Protein AF-A0A3B3ZI41-F1 (afdb_monomer)

pLDDT: mean 70.51, std 10.42, range [47.0, 86.56]

Foldseek 3Di:
DDDDDDDDDDDDDDDPFDPDDPPDDGDPDDPPPDDDDDDDDDDDPPPPPDDPCDVVNVVVVVVVVVVVVVVVVVVVVD

Sequence (78 aa):
ANMSDKGTVSPKEKEATEKRGRGRPRKQPQESSGSPTPKRPRGRPKGSKNKTTTKKEVEEKASKESSEEEEEEDEEEQ

Solvent-accessible surface area (backbone atoms only — not comparable to full-atom values): 5767 Å² total; per-residue (Å²): 135,85,82,79,92,79,80,93,76,87,89,75,85,86,72,101,76,82,89,69,62,91,93,58,88,83,75,79,85,72,79,81,91,60,80,82,74,81,80,76,80,80,75,80,63,90,84,68,81,75,73,80,76,46,72,64,59,54,50,52,48,54,56,47,57,56,50,55,55,56,54,55,55,59,63,74,75,111

InterPro domains:
  IPR000116 High mobility group protein HMGA [PR00930] (17-29)
  IPR000116 High mobility group protein HMGA [PR00930] (30-41)
  IPR000116 High mobility group protein HMGA [PR00930] (41-52)
  IPR000637 HMG-I/HMG-Y, DNA-binding, conserved site [PS00354] (16-27)
  IPR000637 HMG-I/HMG-Y, DNA-binding, conserved site [PS00354] (37-47)
  IPR017956 AT hook, DNA-binding motif [PF02178] (19-29)
  IPR017956 AT hook, DNA-binding motif [PF02178] (39-51)
  IPR017956 AT hook, DNA-binding motif [PR00929] (19-29)
  IPR017956 AT hook, DNA-binding motif [PR00929] (37-48)
  IPR017956 AT hook, DNA-binding motif [SM00384] (19-31)
  IPR017956 AT hook, DNA-binding motif [SM00384] (39-51)

Mean predicted aligned error: 20.03 Å

Structure (mmCIF, N/CA/C/O backbone):
data_AF-A0A3B3ZI41-F1
#
_entry.id   AF-A0A3B3ZI41-F1
#
loop_
_atom_site.group_PDB
_atom_site.id
_atom_site.type_symbol
_atom_site.label_atom_id
_atom_site.label_alt_id
_atom_site.label_comp_id
_atom_site.label_asym_id
_atom_site.label_entity_id
_atom_site.label_seq_id
_atom_site.pdbx_PDB_ins_code
_atom_site.Cartn_x
_atom_site.Cartn_y
_atom_site.Cartn_z
_atom_site.occupancy
_atom_site.B_iso_or_equiv
_atom_site.auth_seq_id
_atom_site.auth_comp_id
_atom_site.auth_asym_id
_atom_site.auth_atom_id
_atom_site.pdbx_PDB_mode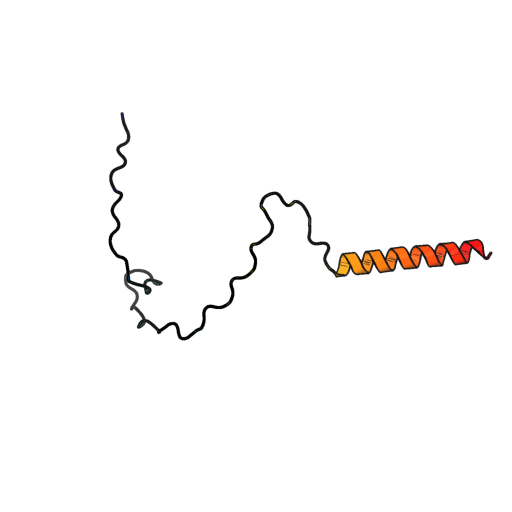l_num
ATOM 1 N N . ALA A 1 1 ? 23.421 -9.601 -42.658 1.00 53.03 1 ALA A N 1
ATOM 2 C CA . ALA A 1 1 ? 24.255 -10.553 -41.898 1.00 53.03 1 ALA A CA 1
ATOM 3 C C . ALA A 1 1 ? 23.457 -11.000 -40.679 1.00 53.03 1 ALA A C 1
ATOM 5 O O . ALA A 1 1 ? 23.041 -10.148 -39.906 1.00 53.03 1 ALA A O 1
ATOM 6 N N . ASN A 1 2 ? 23.154 -12.296 -40.581 1.00 54.91 2 ASN A N 1
ATOM 7 C CA . ASN A 1 2 ? 22.312 -12.869 -39.530 1.00 54.91 2 ASN A CA 1
ATOM 8 C C . ASN A 1 2 ? 23.086 -12.933 -38.204 1.00 54.91 2 ASN A C 1
ATOM 10 O O . ASN A 1 2 ? 24.163 -13.528 -38.147 1.00 54.91 2 ASN A O 1
ATOM 14 N N . MET A 1 3 ? 22.543 -12.319 -37.153 1.00 54.62 3 MET A N 1
ATOM 15 C CA . MET A 1 3 ? 23.051 -12.441 -35.786 1.00 54.62 3 MET A CA 1
ATOM 16 C C . MET A 1 3 ? 22.763 -13.862 -35.294 1.00 54.62 3 MET A C 1
ATOM 18 O O . MET A 1 3 ? 21.617 -14.298 -35.290 1.00 54.62 3 MET A O 1
ATOM 22 N N . SER A 1 4 ? 23.811 -14.608 -34.952 1.00 64.25 4 SER A N 1
ATOM 23 C CA . SER A 1 4 ? 23.679 -15.960 -34.411 1.00 64.25 4 SER A CA 1
ATOM 24 C C . SER A 1 4 ?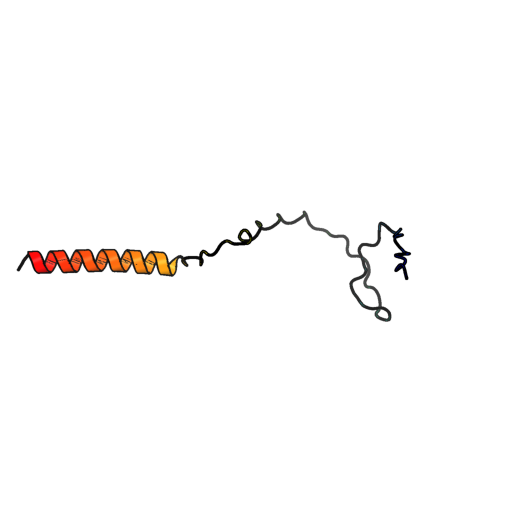 23.608 -15.897 -32.891 1.00 64.25 4 SER A C 1
ATOM 26 O O . SER A 1 4 ? 24.629 -15.729 -32.225 1.00 64.25 4 SER A O 1
ATOM 28 N N . ASP A 1 5 ? 22.404 -16.076 -32.355 1.00 61.62 5 ASP A N 1
ATOM 29 C CA . ASP A 1 5 ? 22.181 -16.516 -30.982 1.00 61.62 5 ASP A CA 1
ATOM 30 C C . ASP A 1 5 ? 22.778 -17.918 -30.804 1.00 61.62 5 ASP A C 1
ATOM 32 O O . ASP A 1 5 ? 22.237 -18.926 -31.264 1.00 61.62 5 ASP A O 1
ATOM 36 N N . LYS A 1 6 ? 23.932 -17.997 -30.141 1.00 59.66 6 LYS A N 1
ATOM 37 C CA . LYS A 1 6 ? 24.545 -19.260 -29.725 1.00 59.66 6 LYS A CA 1
ATOM 38 C C . LYS A 1 6 ? 24.859 -19.186 -28.239 1.00 59.66 6 LYS A C 1
ATOM 40 O O . LYS A 1 6 ? 25.885 -18.639 -27.849 1.00 59.66 6 LYS A O 1
ATOM 45 N N . GLY A 1 7 ? 24.010 -19.809 -27.423 1.00 54.22 7 GLY A N 1
ATOM 46 C CA . GLY A 1 7 ? 24.445 -20.215 -26.090 1.00 54.22 7 GLY A CA 1
ATOM 47 C C . GLY A 1 7 ? 23.383 -20.381 -25.016 1.00 54.22 7 GLY A C 1
ATOM 48 O O . GLY A 1 7 ? 23.639 -20.009 -23.877 1.00 54.22 7 GLY A O 1
ATOM 49 N N . THR A 1 8 ? 22.226 -20.976 -25.308 1.00 55.00 8 THR A N 1
ATOM 50 C CA . THR A 1 8 ? 21.467 -21.645 -24.245 1.00 55.00 8 THR A CA 1
ATOM 51 C C . THR A 1 8 ? 22.176 -22.956 -23.914 1.00 55.00 8 THR A C 1
ATOM 53 O O . THR A 1 8 ? 22.133 -23.867 -24.730 1.00 55.00 8 THR A O 1
ATOM 56 N N . VAL A 1 9 ? 22.820 -23.067 -22.753 1.00 47.00 9 VAL A N 1
ATOM 57 C CA . VAL A 1 9 ? 22.857 -24.316 -21.967 1.00 47.00 9 VAL A CA 1
ATOM 58 C C . VAL A 1 9 ? 23.342 -24.018 -20.546 1.00 47.00 9 VAL A C 1
ATOM 60 O O . VAL A 1 9 ? 24.533 -23.907 -20.270 1.00 47.00 9 VAL A O 1
ATOM 63 N N . SER A 1 10 ? 22.391 -23.916 -19.619 1.00 57.84 10 SER A N 1
ATOM 64 C CA . SER A 1 10 ? 22.640 -24.162 -18.197 1.00 57.84 10 SER A CA 1
ATOM 65 C C . SER A 1 10 ? 22.653 -25.671 -17.949 1.00 57.84 10 SER A C 1
ATOM 67 O O . SER A 1 10 ? 21.762 -26.362 -18.440 1.00 57.84 10 SER A O 1
ATOM 69 N N . PRO A 1 11 ? 23.594 -26.181 -17.137 1.00 59.28 11 PRO A N 1
ATOM 70 C CA . PRO A 1 11 ? 23.194 -27.230 -16.210 1.00 59.28 11 PRO A CA 1
ATOM 71 C C . PRO A 1 11 ? 23.952 -27.103 -14.887 1.00 59.28 11 PRO A C 1
ATOM 73 O O . PRO A 1 11 ? 25.084 -27.561 -14.761 1.00 59.28 11 PRO A O 1
ATOM 76 N N . LYS A 1 12 ? 23.316 -26.535 -13.865 1.00 48.19 12 LYS A N 1
ATOM 77 C CA . LYS A 1 12 ? 23.540 -27.009 -12.495 1.00 48.19 12 LYS A CA 1
ATOM 78 C C . LYS A 1 12 ? 22.419 -26.498 -11.607 1.00 48.19 12 LYS A C 1
ATOM 80 O O . LYS A 1 12 ? 22.476 -25.431 -11.006 1.00 48.19 12 LYS A O 1
ATOM 85 N N . GLU A 1 13 ? 21.363 -27.292 -11.558 1.00 61.22 13 GLU A N 1
ATOM 86 C CA . GLU A 1 13 ? 20.554 -27.372 -10.358 1.00 61.22 13 GLU A CA 1
ATOM 87 C C . GLU A 1 13 ? 21.4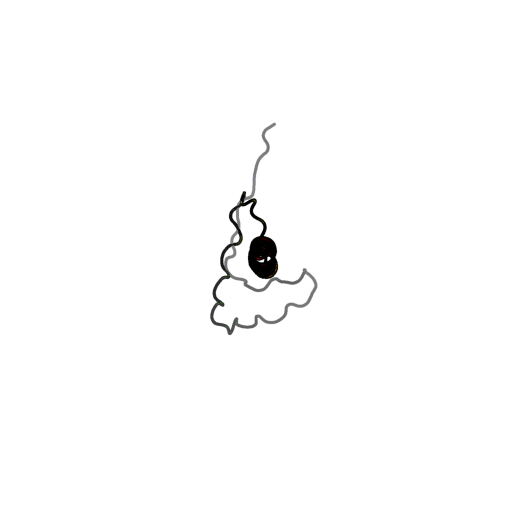82 -27.636 -9.158 1.00 61.22 13 GLU A C 1
ATOM 89 O O . GLU A 1 13 ? 22.436 -28.408 -9.275 1.00 61.22 13 GLU A O 1
ATOM 94 N N . LYS A 1 14 ? 21.132 -27.058 -8.004 1.00 60.06 14 LYS A N 1
AT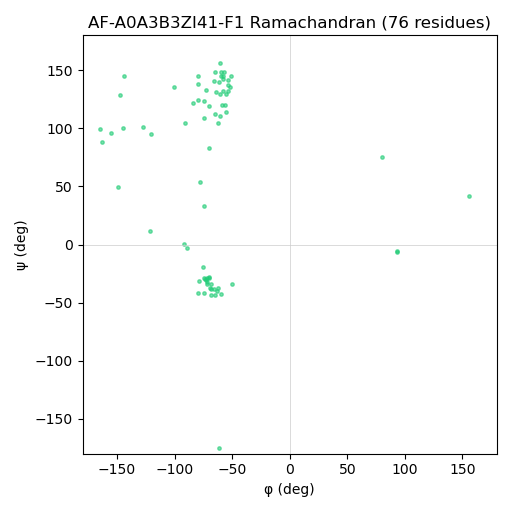OM 95 C CA . LYS A 1 14 ? 21.710 -27.319 -6.673 1.00 60.06 14 LYS A CA 1
ATOM 96 C C . LYS A 1 14 ? 23.047 -26.628 -6.377 1.00 60.06 14 LYS A C 1
ATOM 98 O O . LYS A 1 14 ? 24.068 -27.281 -6.255 1.00 60.06 14 LYS A O 1
ATOM 103 N N . GLU A 1 15 ? 23.020 -25.327 -6.107 1.00 54.69 15 GLU A N 1
ATOM 104 C CA . GLU A 1 15 ? 23.876 -24.777 -5.044 1.00 54.69 15 GLU A CA 1
ATOM 105 C C . GLU A 1 15 ? 23.258 -23.483 -4.508 1.00 54.69 15 GLU A C 1
ATOM 107 O O . GLU A 1 15 ? 23.385 -22.394 -5.062 1.00 54.69 15 GLU A O 1
ATOM 112 N N . ALA A 1 16 ? 22.513 -23.615 -3.415 1.00 60.09 16 ALA A N 1
ATOM 113 C CA . ALA A 1 16 ? 21.793 -22.532 -2.759 1.00 60.09 16 ALA A CA 1
ATOM 114 C C . ALA A 1 16 ? 22.715 -21.575 -1.965 1.00 60.09 16 ALA A C 1
ATOM 116 O O . ALA A 1 16 ? 22.301 -21.057 -0.930 1.00 60.09 16 ALA A O 1
ATOM 117 N N . THR A 1 17 ? 23.962 -21.332 -2.395 1.00 62.78 17 THR A N 1
ATOM 118 C CA . THR A 1 17 ? 24.949 -20.587 -1.584 1.00 62.78 17 THR A CA 1
ATOM 119 C C . THR A 1 17 ? 25.981 -19.772 -2.370 1.00 62.78 17 THR A C 1
ATOM 121 O O . THR A 1 17 ? 27.168 -19.809 -2.045 1.00 62.78 17 THR A O 1
ATOM 124 N N . GLU A 1 18 ? 25.583 -18.950 -3.343 1.00 66.69 18 GLU A N 1
ATOM 125 C CA . GLU A 1 18 ? 26.487 -17.894 -3.832 1.00 66.69 18 GLU A CA 1
ATOM 126 C C . GLU A 1 18 ? 25.874 -16.499 -3.642 1.00 66.69 18 GLU A C 1
ATOM 128 O O . GLU A 1 18 ? 25.064 -16.018 -4.426 1.00 66.69 18 GLU A O 1
ATOM 133 N N . LYS A 1 19 ? 26.233 -15.852 -2.523 1.00 70.31 19 LYS A N 1
ATOM 134 C CA . LYS A 1 19 ? 25.779 -14.496 -2.141 1.00 70.31 19 LYS A CA 1
ATOM 135 C C . LYS A 1 19 ? 26.935 -13.503 -1.954 1.00 70.31 19 LYS A C 1
ATOM 137 O O . LYS A 1 19 ? 26.733 -12.432 -1.385 1.00 70.31 19 LYS A O 1
ATOM 142 N N . ARG A 1 20 ? 28.163 -13.846 -2.363 1.00 73.06 20 ARG A N 1
ATOM 143 C CA . ARG A 1 20 ? 29.349 -12.972 -2.263 1.00 73.06 20 ARG A CA 1
ATOM 144 C C . ARG A 1 20 ? 30.256 -13.180 -3.475 1.00 73.06 20 ARG A C 1
ATOM 146 O O . ARG A 1 20 ? 30.331 -14.284 -3.995 1.00 73.06 20 ARG A O 1
ATOM 153 N N . GLY A 1 21 ? 30.904 -12.10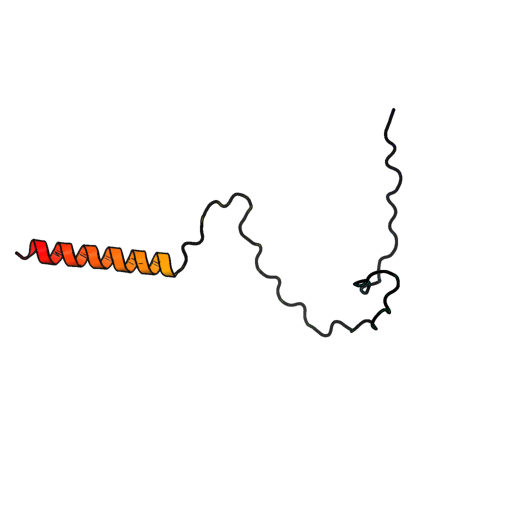3 -3.922 1.00 83.19 21 GLY A N 1
ATOM 154 C CA . GLY A 1 21 ? 31.772 -12.114 -5.100 1.00 83.19 21 GLY A CA 1
ATOM 155 C C . GLY A 1 21 ? 32.962 -13.069 -4.972 1.00 83.19 21 GLY A C 1
ATOM 156 O O . GLY A 1 21 ? 33.412 -13.387 -3.868 1.00 83.19 21 GLY A O 1
ATOM 157 N N . ARG A 1 22 ? 33.480 -13.492 -6.130 1.00 81.69 22 ARG A N 1
ATOM 158 C CA . ARG A 1 22 ? 34.685 -14.323 -6.252 1.00 81.69 22 ARG A CA 1
ATOM 159 C C . ARG A 1 22 ? 35.849 -13.661 -5.496 1.00 81.69 22 ARG A C 1
ATOM 161 O O . ARG A 1 22 ? 36.008 -12.447 -5.554 1.00 81.69 22 ARG A O 1
ATOM 168 N N . GLY A 1 23 ? 36.626 -14.450 -4.755 1.00 85.06 23 GLY A N 1
ATOM 169 C CA . GLY A 1 23 ? 37.746 -13.965 -3.932 1.00 85.06 23 GLY A CA 1
ATOM 170 C C . GLY A 1 23 ? 37.402 -13.658 -2.469 1.00 85.06 23 GLY A C 1
ATOM 171 O O . GLY A 1 23 ? 38.306 -13.411 -1.677 1.00 85.06 23 GLY A O 1
ATOM 172 N N . ARG A 1 24 ? 36.123 -13.716 -2.070 1.00 84.38 24 ARG A N 1
ATOM 173 C CA . ARG A 1 24 ? 35.723 -13.631 -0.654 1.00 84.38 24 ARG A CA 1
ATOM 174 C C . ARG A 1 24 ? 35.421 -15.029 -0.089 1.00 84.38 24 ARG A C 1
ATOM 176 O O . ARG A 1 24 ? 34.700 -15.777 -0.750 1.00 84.38 24 ARG A O 1
ATOM 183 N N . PRO A 1 25 ? 35.898 -15.383 1.125 1.00 86.31 25 PRO A N 1
ATOM 184 C CA . PRO A 1 25 ? 35.614 -16.681 1.739 1.00 86.31 25 PRO A CA 1
ATOM 185 C C . PRO A 1 25 ? 34.111 -16.982 1.820 1.00 86.31 25 PRO A C 1
ATOM 187 O O . PRO A 1 25 ? 33.315 -16.145 2.269 1.00 86.31 25 PRO A O 1
ATOM 190 N N . ARG A 1 26 ? 33.722 -18.191 1.394 1.00 81.56 26 ARG A N 1
ATOM 191 C CA . ARG A 1 26 ? 32.341 -18.679 1.501 1.00 81.56 26 ARG A CA 1
ATOM 192 C C . ARG A 1 26 ? 32.036 -19.009 2.966 1.00 81.56 26 ARG A C 1
ATOM 194 O O . ARG A 1 26 ? 32.831 -19.652 3.644 1.00 81.56 26 ARG A O 1
ATOM 201 N N . LYS A 1 27 ? 30.885 -18.554 3.468 1.00 79.25 27 LYS A N 1
ATOM 202 C CA . LYS A 1 27 ? 30.350 -18.996 4.766 1.00 79.25 27 LYS A CA 1
ATOM 203 C C . LYS A 1 27 ? 29.671 -20.356 4.559 1.00 79.25 27 LYS A C 1
ATOM 205 O O . LYS A 1 27 ? 29.090 -20.564 3.497 1.00 79.25 27 LYS A O 1
ATOM 210 N N . GLN A 1 28 ? 29.753 -21.245 5.553 1.00 80.25 28 GLN A N 1
ATOM 211 C CA . GLN A 1 28 ? 29.065 -22.540 5.522 1.00 80.25 28 GLN A CA 1
ATOM 212 C C . GLN A 1 28 ? 27.561 -22.348 5.254 1.00 80.25 28 GLN A C 1
ATOM 214 O O . GLN A 1 28 ? 26.994 -21.380 5.779 1.00 80.25 28 GLN A O 1
ATOM 219 N N . PRO A 1 29 ? 26.923 -23.224 4.452 1.00 74.81 29 PRO A N 1
ATOM 220 C CA . PRO A 1 29 ? 25.479 -23.202 4.271 1.00 74.81 29 PRO A CA 1
ATOM 221 C C . PRO A 1 29 ? 24.817 -23.327 5.641 1.00 74.81 29 PRO A C 1
ATOM 223 O O . PRO A 1 29 ? 25.041 -24.300 6.354 1.00 74.81 29 PRO A O 1
ATOM 226 N N . GLN A 1 30 ? 24.031 -22.327 6.027 1.00 78.00 30 GLN A N 1
ATOM 227 C CA . GLN A 1 30 ? 23.149 -22.459 7.175 1.00 78.00 30 GLN A CA 1
ATOM 228 C C . GLN A 1 30 ? 21.877 -23.127 6.666 1.00 78.00 30 GLN A C 1
ATOM 230 O O . GLN A 1 30 ? 21.259 -22.620 5.727 1.00 78.00 30 GLN A O 1
ATOM 235 N N . GLU A 1 31 ? 21.517 -24.273 7.241 1.00 77.75 31 GLU A N 1
ATOM 236 C CA . GLU A 1 31 ? 20.235 -24.902 6.943 1.00 77.75 31 GLU A CA 1
ATOM 237 C C . GLU A 1 31 ? 19.130 -23.885 7.228 1.00 77.75 31 GLU A C 1
ATOM 239 O O . GLU A 1 31 ? 19.127 -23.218 8.266 1.00 77.75 31 GLU A O 1
ATOM 244 N N . SER A 1 32 ? 18.229 -23.691 6.267 1.00 69.62 32 SER A N 1
ATOM 245 C CA . SER A 1 32 ? 17.118 -22.759 6.407 1.00 69.62 32 SER A CA 1
ATOM 246 C C . SER A 1 32 ? 16.133 -23.320 7.433 1.00 69.62 32 SER A C 1
ATOM 248 O O . SER A 1 32 ? 15.155 -23.969 7.071 1.00 69.62 32 SER A O 1
ATOM 250 N N . SER A 1 33 ? 16.406 -23.104 8.719 1.00 72.50 33 SER A N 1
ATOM 251 C CA . SER A 1 33 ? 15.617 -23.589 9.853 1.00 72.50 33 SER A CA 1
ATOM 252 C C . SER A 1 33 ? 14.359 -22.742 10.073 1.00 72.50 33 SER A C 1
ATOM 254 O O . SER A 1 33 ? 14.131 -22.199 11.154 1.00 72.50 33 SER A O 1
ATOM 256 N N . GLY A 1 34 ? 13.552 -22.570 9.030 1.00 74.81 34 GLY A N 1
ATOM 257 C CA . GLY A 1 34 ? 12.340 -21.765 9.093 1.00 74.81 34 GLY A CA 1
ATOM 258 C C . GLY A 1 34 ? 11.256 -22.311 8.181 1.00 74.81 34 GLY A C 1
ATOM 259 O O . GLY A 1 34 ? 11.482 -22.508 6.989 1.00 74.81 34 GLY A O 1
ATOM 260 N N . SER A 1 35 ? 10.064 -22.509 8.748 1.00 78.69 35 SER A N 1
ATOM 261 C CA . SER A 1 35 ? 8.832 -22.657 7.970 1.00 78.69 35 SER A CA 1
ATOM 262 C C . SER A 1 35 ? 8.711 -21.471 6.999 1.00 78.69 35 SER A C 1
ATOM 264 O O . SER A 1 35 ? 9.005 -20.339 7.406 1.00 78.69 35 SER A O 1
ATOM 266 N N . PRO A 1 36 ? 8.341 -21.683 5.721 1.00 79.00 36 PRO A N 1
ATOM 267 C CA . PRO A 1 36 ? 8.264 -20.593 4.761 1.00 79.00 36 PRO A CA 1
ATOM 268 C C . PRO A 1 36 ? 7.278 -19.545 5.275 1.00 79.00 36 PRO A C 1
ATOM 270 O O . PRO A 1 36 ? 6.102 -19.836 5.495 1.00 79.00 36 PRO A O 1
ATOM 273 N N . THR A 1 37 ? 7.754 -18.315 5.473 1.00 79.44 37 THR A N 1
ATOM 274 C CA . THR A 1 37 ? 6.863 -17.230 5.870 1.00 79.44 37 THR A CA 1
ATOM 275 C C . THR A 1 37 ? 5.813 -17.020 4.778 1.00 79.44 37 THR A C 1
ATOM 27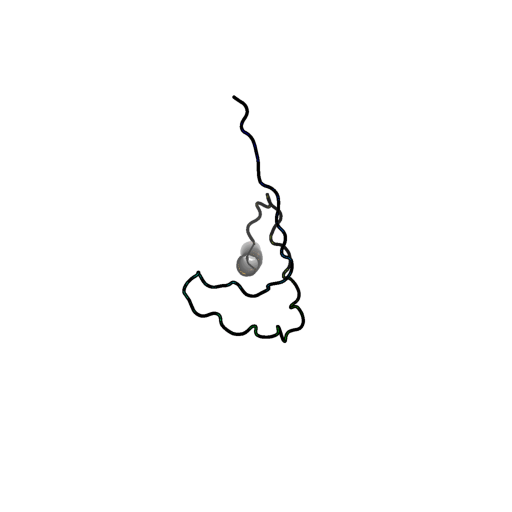7 O O . THR A 1 37 ? 6.127 -17.108 3.581 1.00 79.44 37 THR A O 1
ATOM 280 N N . PRO A 1 38 ? 4.548 -16.769 5.153 1.00 85.75 38 PRO A N 1
ATOM 281 C CA . PRO A 1 38 ? 3.499 -16.551 4.175 1.00 85.75 38 PRO A CA 1
ATOM 282 C C . PRO A 1 38 ? 3.871 -15.373 3.271 1.00 85.75 38 PRO A C 1
ATOM 284 O O . PRO A 1 38 ? 4.301 -14.308 3.723 1.00 85.75 38 PRO A O 1
ATOM 287 N N . LYS A 1 39 ? 3.723 -15.577 1.959 1.00 85.25 39 LYS A N 1
ATOM 288 C CA . LYS A 1 39 ? 4.013 -14.545 0.962 1.00 85.25 39 LYS A CA 1
ATOM 289 C C . LYS A 1 39 ? 3.053 -13.377 1.166 1.00 85.25 39 LYS A C 1
ATOM 291 O O . LYS A 1 39 ? 1.842 -13.563 1.250 1.00 85.25 39 LYS A O 1
ATOM 296 N N . ARG A 1 40 ? 3.603 -12.164 1.201 1.00 84.50 40 ARG A N 1
ATOM 297 C CA . ARG A 1 40 ? 2.812 -10.928 1.253 1.00 84.50 40 ARG A CA 1
ATOM 298 C C . ARG A 1 40 ? 1.897 -10.846 0.022 1.00 84.50 40 ARG A C 1
ATOM 300 O O . ARG A 1 40 ? 2.293 -11.326 -1.047 1.00 84.50 40 ARG A O 1
ATOM 307 N N . PRO A 1 41 ? 0.705 -10.232 0.142 1.00 86.12 41 PRO A N 1
ATOM 308 C CA . PRO A 1 41 ? -0.171 -10.039 -1.003 1.00 86.12 41 PRO A CA 1
ATOM 309 C C . PRO A 1 41 ? 0.560 -9.258 -2.095 1.00 86.12 41 PRO A C 1
ATOM 311 O O . PRO A 1 41 ? 1.433 -8.426 -1.825 1.00 86.12 41 PRO A O 1
ATOM 314 N N . ARG A 1 42 ? 0.206 -9.549 -3.348 1.00 85.56 42 ARG A N 1
ATOM 315 C CA . ARG A 1 42 ? 0.732 -8.803 -4.490 1.00 85.56 42 ARG A CA 1
ATOM 316 C C . ARG A 1 42 ? 0.334 -7.334 -4.341 1.00 85.56 42 ARG A C 1
ATOM 318 O O . ARG A 1 42 ? -0.730 -7.023 -3.812 1.00 85.56 42 ARG A O 1
ATOM 325 N N . GLY A 1 43 ? 1.218 -6.442 -4.786 1.00 86.56 43 GLY A N 1
ATOM 326 C CA . GLY A 1 43 ? 0.942 -5.010 -4.797 1.00 86.56 43 GLY A CA 1
ATOM 327 C C . GLY A 1 43 ? -0.251 -4.660 -5.687 1.00 86.56 43 GLY A C 1
ATOM 328 O O . GLY A 1 43 ? -0.913 -5.521 -6.265 1.00 86.56 43 GLY A O 1
ATOM 329 N N . ARG A 1 44 ? -0.508 -3.363 -5.829 1.00 86.56 44 ARG A N 1
ATOM 330 C CA . ARG A 1 44 ? -1.600 -2.870 -6.671 1.00 86.56 44 ARG A CA 1
ATOM 331 C C . ARG A 1 44 ? -1.434 -3.347 -8.120 1.00 86.56 44 ARG A C 1
ATOM 333 O O . ARG A 1 44 ? -0.298 -3.386 -8.612 1.00 86.56 44 ARG A O 1
ATOM 340 N N . PRO A 1 45 ? -2.535 -3.687 -8.812 1.00 86.19 45 PRO A N 1
ATOM 341 C CA . PRO A 1 45 ? -2.471 -4.035 -10.221 1.00 86.19 45 PRO A CA 1
ATOM 342 C C . PRO A 1 45 ? -1.870 -2.874 -11.019 1.00 86.19 45 PRO A C 1
ATOM 344 O O . PRO A 1 45 ? -2.062 -1.697 -10.696 1.00 86.19 45 PRO A O 1
ATOM 347 N N . LYS A 1 46 ? -1.107 -3.211 -12.061 1.00 83.75 46 LYS A N 1
ATOM 348 C CA . LYS A 1 46 ? -0.519 -2.216 -12.962 1.00 83.75 46 LYS A CA 1
ATOM 349 C C . LYS A 1 46 ? -1.652 -1.414 -13.609 1.00 83.75 46 LYS A C 1
ATOM 351 O O . LYS A 1 46 ? -2.607 -1.999 -14.099 1.00 83.75 46 LYS A O 1
ATOM 356 N N . GLY A 1 47 ? -1.561 -0.086 -13.559 1.00 84.00 47 GLY A N 1
ATOM 357 C CA . GLY A 1 47 ? -2.610 0.815 -14.050 1.00 84.00 47 GLY A CA 1
ATOM 358 C C . GLY A 1 47 ? -3.629 1.270 -12.999 1.00 84.00 47 GLY A C 1
ATOM 359 O O . GLY A 1 47 ? -4.427 2.152 -13.302 1.00 84.00 47 GLY A O 1
ATOM 360 N N . SER A 1 48 ? -3.589 0.756 -11.761 1.00 83.06 48 SER A N 1
ATOM 361 C CA . SER A 1 48 ? -4.375 1.340 -10.665 1.00 83.06 48 SER A CA 1
ATOM 362 C C . SER A 1 48 ? -3.872 2.755 -10.367 1.00 83.06 48 SER A C 1
ATOM 364 O O . SER A 1 48 ? -2.746 2.934 -9.900 1.00 83.06 48 SER A O 1
ATOM 366 N N . LYS A 1 49 ? -4.706 3.756 -10.666 1.00 79.38 49 LYS A N 1
ATOM 367 C CA . LYS A 1 49 ? -4.414 5.185 -10.465 1.00 79.38 49 LYS A CA 1
ATOM 368 C C . LYS A 1 49 ? -4.879 5.713 -9.106 1.00 79.38 49 LYS A C 1
ATOM 370 O O . LYS A 1 49 ? -4.702 6.890 -8.816 1.00 79.38 49 LYS A O 1
ATOM 375 N N . ASN A 1 50 ? -5.467 4.872 -8.260 1.00 74.31 50 ASN A N 1
ATOM 376 C CA . ASN A 1 50 ? -6.035 5.340 -7.003 1.00 74.31 50 ASN A CA 1
ATOM 377 C C . ASN A 1 50 ? -4.905 5.525 -5.980 1.00 74.31 50 ASN A C 1
ATOM 379 O O . ASN A 1 50 ? -4.151 4.586 -5.702 1.00 74.31 50 ASN A O 1
ATOM 383 N N . LYS A 1 51 ? -4.794 6.726 -5.404 1.00 71.69 51 LYS A N 1
ATOM 384 C CA . LYS A 1 51 ? -4.020 6.994 -4.184 1.00 71.69 51 LYS A CA 1
ATOM 385 C C . LYS A 1 51 ? -4.700 6.233 -3.037 1.00 71.69 51 LYS A C 1
ATOM 387 O O . LYS A 1 51 ? -5.921 6.116 -3.022 1.00 71.69 51 LYS A O 1
ATOM 392 N N . THR A 1 52 ? -3.946 5.631 -2.117 1.00 67.56 52 THR A N 1
ATOM 393 C CA . THR A 1 52 ? -4.527 5.232 -0.824 1.00 67.56 52 THR A CA 1
ATOM 394 C C . THR A 1 52 ? -5.131 6.488 -0.215 1.00 67.56 52 THR A C 1
ATOM 396 O O . THR A 1 52 ? -4.352 7.378 0.116 1.00 67.56 52 THR A O 1
ATOM 399 N N . THR A 1 53 ? -6.453 6.561 -0.067 1.00 64.25 53 THR A N 1
ATOM 400 C CA . THR A 1 53 ? -7.007 7.427 0.968 1.00 64.25 53 THR A CA 1
ATOM 401 C C . THR A 1 53 ? -6.449 6.871 2.268 1.00 64.25 53 THR A C 1
ATOM 403 O O . THR A 1 53 ? -6.653 5.699 2.613 1.00 64.25 53 THR A O 1
ATOM 406 N N . THR A 1 54 ? -5.549 7.616 2.895 1.00 70.38 54 THR A N 1
ATOM 407 C CA . THR A 1 54 ? -5.032 7.188 4.195 1.00 70.38 54 THR A CA 1
ATOM 408 C C . THR A 1 54 ? -6.202 7.210 5.176 1.00 70.38 54 THR A C 1
ATOM 410 O O . THR A 1 54 ? -7.117 8.008 5.009 1.00 70.38 54 THR A O 1
ATOM 413 N N . LYS A 1 55 ? -6.220 6.332 6.189 1.00 70.12 55 LYS A N 1
ATOM 414 C CA . LYS A 1 55 ? -7.312 6.327 7.185 1.00 70.12 55 LYS A CA 1
ATOM 415 C C . LYS A 1 55 ? -7.572 7.726 7.763 1.00 70.12 55 LYS A C 1
ATOM 417 O O . LYS A 1 55 ? -8.717 8.090 7.950 1.00 70.12 55 LYS A O 1
ATOM 422 N N . LYS A 1 56 ? -6.506 8.522 7.900 1.00 68.75 56 LYS A N 1
ATOM 423 C CA . LYS A 1 56 ? -6.546 9.929 8.303 1.00 68.75 56 LYS A CA 1
ATOM 424 C C . LYS A 1 56 ? -7.356 10.820 7.361 1.00 68.75 56 LYS A C 1
ATOM 426 O O . LYS A 1 56 ? -8.125 11.625 7.842 1.00 68.75 56 LYS A O 1
ATOM 431 N N . GLU 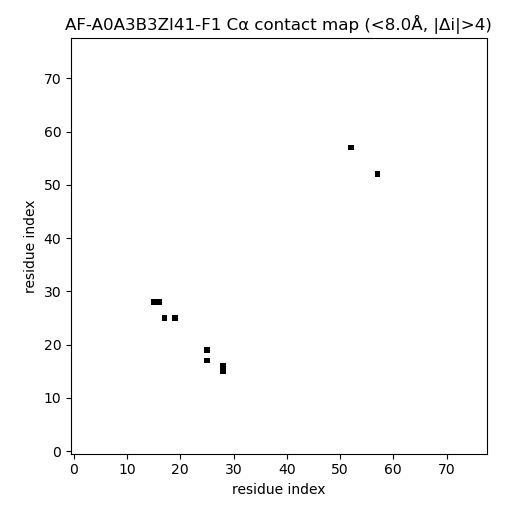A 1 57 ? -7.223 10.664 6.045 1.00 68.75 57 GLU A N 1
ATOM 432 C CA . GLU A 1 57 ? -8.008 11.448 5.074 1.00 68.75 57 GLU A CA 1
ATOM 433 C C . GLU A 1 57 ? -9.490 11.048 5.083 1.00 68.75 57 GLU A C 1
ATOM 435 O O . GLU A 1 57 ? -10.345 11.868 4.781 1.00 68.75 57 GLU A O 1
ATOM 440 N N . VAL A 1 58 ? -9.805 9.790 5.415 1.00 73.06 58 VAL A N 1
ATOM 441 C CA . VAL A 1 58 ? -11.197 9.335 5.573 1.00 73.06 58 VAL A CA 1
ATOM 442 C C . VAL A 1 58 ? -11.791 9.864 6.880 1.00 73.06 58 VAL A C 1
ATOM 444 O O . VAL A 1 58 ? -12.926 10.321 6.879 1.00 73.06 58 VAL A O 1
ATOM 447 N N . GLU A 1 59 ? -11.017 9.844 7.967 1.00 71.56 59 GLU A N 1
ATOM 448 C CA . GLU A 1 59 ? -11.408 10.414 9.263 1.00 71.56 59 GLU A CA 1
ATOM 449 C C . GLU A 1 59 ? -11.578 11.939 9.186 1.00 71.56 59 GLU A C 1
ATOM 451 O O . GLU A 1 59 ? -12.578 12.446 9.672 1.00 71.56 59 GLU A O 1
ATOM 456 N N . GLU A 1 60 ? -10.669 12.656 8.517 1.00 69.56 60 GLU A N 1
ATOM 457 C CA . GLU A 1 60 ? -10.732 14.115 8.342 1.00 69.56 60 GLU A CA 1
ATOM 458 C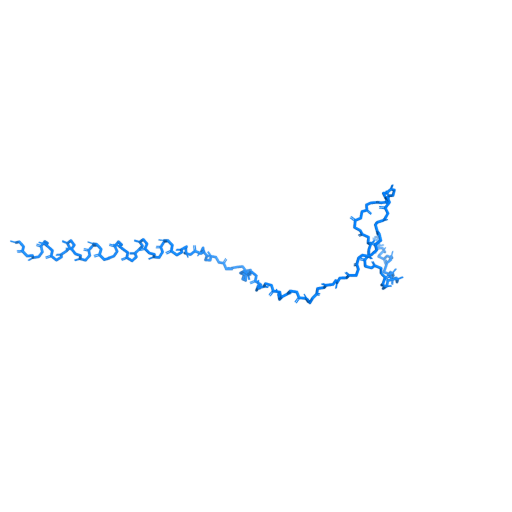 C . GLU A 1 60 ? -11.936 14.546 7.494 1.00 69.56 60 GLU A C 1
ATOM 460 O O . GLU A 1 60 ? -12.586 15.544 7.800 1.00 69.56 60 GLU A O 1
ATOM 465 N N . LYS A 1 61 ? -12.270 13.778 6.447 1.00 71.12 61 LYS A N 1
ATOM 466 C CA . LYS A 1 61 ? -13.480 14.034 5.659 1.00 71.12 61 LYS A CA 1
ATOM 467 C C . LYS A 1 61 ? -14.753 13.760 6.445 1.00 71.12 61 LYS A C 1
ATOM 469 O O . LYS A 1 61 ? -15.650 14.587 6.404 1.00 71.12 61 LYS A O 1
ATOM 474 N N . ALA A 1 62 ? -14.797 12.660 7.193 1.00 72.50 62 ALA A N 1
ATOM 475 C CA . ALA A 1 62 ? -15.948 12.342 8.030 1.00 72.50 62 ALA A CA 1
ATOM 476 C C . ALA A 1 62 ? -16.159 13.390 9.134 1.00 72.50 62 ALA A C 1
ATOM 478 O O . ALA A 1 62 ? -17.291 13.780 9.382 1.00 72.50 62 ALA A O 1
ATOM 479 N N . SER A 1 63 ? -15.083 13.887 9.757 1.00 69.94 63 SER A N 1
ATOM 480 C CA . SER A 1 63 ? -15.186 14.937 10.779 1.00 69.94 63 SER A CA 1
ATOM 481 C C . SER A 1 63 ? -15.577 16.300 10.216 1.00 69.94 63 SER A C 1
ATOM 483 O O . SER A 1 63 ? -16.143 17.113 10.936 1.00 69.94 63 SER A O 1
ATOM 485 N N . LYS A 1 64 ? -15.229 16.570 8.953 1.00 71.50 64 LYS A N 1
ATOM 486 C CA . LYS A 1 64 ? -15.546 17.840 8.303 1.00 71.50 64 LYS A CA 1
ATOM 487 C C . LYS A 1 64 ? -16.991 17.874 7.814 1.00 71.50 64 LYS A C 1
ATOM 489 O O . LYS A 1 64 ? -17.664 18.868 8.024 1.00 71.50 64 LYS A O 1
ATOM 494 N N . GLU A 1 65 ? -17.468 16.772 7.240 1.00 68.25 65 GLU A N 1
ATOM 495 C CA . GLU A 1 65 ? -18.876 16.630 6.856 1.00 68.25 65 GLU A CA 1
ATOM 496 C C . GLU A 1 65 ? -19.793 16.718 8.089 1.00 68.25 65 GLU A C 1
ATOM 498 O O . GLU A 1 65 ? -20.812 17.388 8.026 1.00 68.25 65 GLU A O 1
ATOM 503 N N . SER A 1 66 ? -19.388 16.165 9.242 1.00 65.25 66 SER A N 1
ATOM 504 C CA . SER A 1 66 ? -20.174 16.296 10.478 1.00 65.25 66 SER A CA 1
ATOM 505 C C . SER A 1 66 ? -20.144 17.692 11.106 1.00 65.25 66 SER A C 1
ATOM 507 O O . SER A 1 66 ? -21.078 18.047 11.807 1.00 65.25 66 SER A O 1
ATOM 509 N N . SER A 1 67 ? -19.072 18.474 10.921 1.00 69.38 67 SER A N 1
ATOM 510 C CA . SER A 1 67 ? -19.025 19.843 11.459 1.00 69.38 67 SER A CA 1
ATOM 511 C C . SER A 1 67 ? -19.813 20.833 10.606 1.00 69.38 67 SER A C 1
ATOM 513 O O . SER A 1 67 ? -20.336 21.799 11.136 1.00 69.38 67 SER A O 1
ATOM 515 N N . GLU A 1 68 ? -19.882 20.599 9.293 1.00 67.56 68 GLU A N 1
ATOM 516 C CA . GLU A 1 68 ? -20.644 21.446 8.367 1.00 67.56 68 GLU A CA 1
ATOM 517 C C . GLU A 1 68 ? -22.162 21.245 8.556 1.00 67.56 68 GLU A C 1
ATOM 519 O O . GLU A 1 68 ? -22.908 22.210 8.458 1.00 67.56 68 GLU A O 1
ATOM 524 N N . GLU A 1 69 ? -22.610 20.033 8.920 1.00 62.88 69 GLU A N 1
ATOM 525 C CA . GLU A 1 69 ? -24.015 19.772 9.286 1.00 62.88 69 GLU A CA 1
ATOM 526 C C . GLU A 1 69 ? -24.428 20.451 10.609 1.00 62.88 69 GLU A C 1
ATOM 528 O O . GLU A 1 69 ? -25.535 20.971 10.694 1.00 62.88 69 GLU A O 1
ATOM 533 N N . GLU A 1 70 ? -23.555 20.506 11.626 1.00 63.47 70 GLU A N 1
ATOM 534 C CA . GLU A 1 70 ? -23.893 21.185 12.893 1.00 63.47 70 GLU A CA 1
ATOM 535 C C . GLU A 1 70 ? -23.902 22.720 12.775 1.00 63.47 70 GLU A C 1
ATOM 537 O O . GLU A 1 70 ? -24.661 23.381 13.480 1.00 63.47 70 GLU A O 1
ATOM 542 N N . GLU A 1 71 ? -23.095 23.305 11.883 1.00 67.06 71 GLU A N 1
ATOM 543 C CA . GLU A 1 71 ? -23.124 24.753 11.621 1.00 67.06 71 GLU A CA 1
ATOM 544 C C . GLU A 1 71 ? -24.387 25.180 10.843 1.00 67.06 71 GLU A C 1
ATOM 546 O O . GLU A 1 71 ? -24.918 26.259 11.109 1.00 67.06 71 GLU A O 1
ATOM 551 N N . GLU A 1 72 ? -24.905 24.344 9.930 1.00 65.25 72 GLU A N 1
ATOM 552 C CA . GLU A 1 72 ? -26.172 24.619 9.226 1.00 65.25 72 GLU A CA 1
ATOM 553 C C . GLU A 1 72 ? -27.398 24.540 10.160 1.00 65.25 72 GLU A C 1
ATOM 555 O O . GLU A 1 72 ? -28.334 25.323 9.990 1.00 65.25 72 GLU A O 1
ATOM 560 N N . GLU A 1 73 ? -27.395 23.658 11.170 1.00 60.62 73 GLU A N 1
ATOM 561 C CA . GLU A 1 73 ? -28.493 23.570 12.151 1.00 60.62 73 GLU A CA 1
ATOM 562 C C . GLU A 1 73 ? -28.569 24.800 13.083 1.00 60.62 73 GLU A C 1
ATOM 564 O O . GLU A 1 73 ? -29.670 25.257 13.390 1.00 60.62 73 GLU A O 1
ATOM 569 N N . ASP A 1 74 ? -27.434 25.382 13.500 1.00 66.06 74 ASP A N 1
ATOM 570 C CA . ASP A 1 74 ? -27.407 26.564 14.393 1.00 66.06 74 ASP A CA 1
ATOM 571 C C . ASP A 1 74 ? -27.849 27.856 13.667 1.00 66.06 74 ASP A C 1
ATOM 573 O O . ASP A 1 74 ? -28.464 28.738 14.271 1.00 66.06 74 ASP A O 1
ATOM 577 N N . GLU A 1 75 ? -27.600 27.962 12.352 1.00 68.69 75 GLU A N 1
ATOM 578 C CA . GLU A 1 75 ? -28.092 29.078 11.527 1.00 68.69 75 GLU A CA 1
ATOM 579 C C . GLU A 1 75 ? -29.600 28.995 11.225 1.00 68.69 75 GLU A C 1
ATOM 581 O O . GLU A 1 75 ? -30.234 30.039 11.065 1.00 68.69 75 GLU A O 1
ATOM 586 N N . GLU A 1 76 ? -30.199 27.799 11.159 1.00 66.31 76 GLU A N 1
ATOM 587 C CA . GLU A 1 76 ? -31.649 27.644 10.940 1.00 66.31 76 GLU A CA 1
ATOM 588 C C . GLU A 1 76 ? -32.475 27.961 12.208 1.00 66.31 76 GLU A C 1
ATOM 590 O O . GLU A 1 76 ? -33.668 28.269 12.113 1.00 66.31 76 GLU A O 1
ATOM 595 N N . GLU A 1 77 ? -31.855 27.936 13.395 1.00 61.41 77 GLU A N 1
ATOM 596 C CA . GLU A 1 77 ? -32.525 28.195 14.680 1.00 61.41 77 GLU A CA 1
ATOM 597 C C . GLU A 1 77 ? -32.545 29.689 15.107 1.00 61.41 77 GLU A C 1
ATOM 599 O O . GLU A 1 77 ? -33.180 30.022 16.116 1.00 61.41 77 GLU A O 1
ATOM 604 N N . GLN A 1 78 ? -31.920 30.608 14.347 1.00 50.72 78 GLN A N 1
ATOM 605 C CA . GLN A 1 78 ? -31.911 32.071 14.604 1.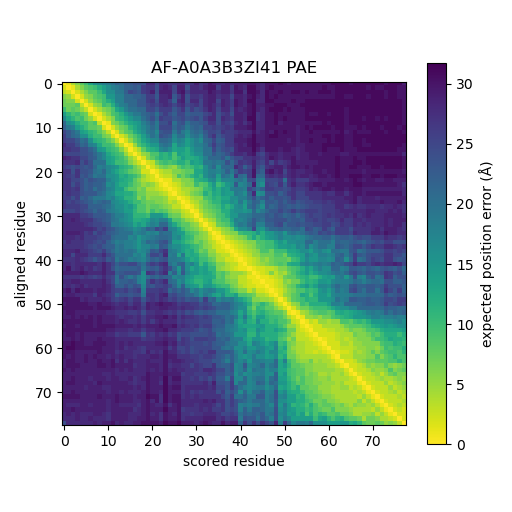00 50.72 78 GLN A CA 1
ATOM 606 C C . GLN A 1 78 ? -32.907 32.871 13.747 1.00 50.72 78 GLN A C 1
ATOM 608 O O . GLN A 1 78 ? -33.532 33.807 14.310 1.00 50.72 78 GLN A O 1
#

Radius of gyration: 30.12 Å; Cα contacts (8 Å, |Δi|>4): 5; chains: 1; bounding box: 70×59×57 Å

Organism: NCBI:txid409849

Secondary structure (DSSP, 8-state):
-------------------S-TTSPPPPPPP--SPPPPPPPP-PPTT-------HHHHHHHHHHHHHHHHHHHHHHT-